Protein AF-A0A1G0GX48-F1 (afdb_monomer_lite)

Structure (mmCIF, N/CA/C/O backbone):
data_AF-A0A1G0GX48-F1
#
_entry.id   AF-A0A1G0GX48-F1
#
loop_
_atom_site.group_PDB
_atom_site.id
_atom_site.type_symbol
_atom_site.label_atom_id
_atom_site.label_alt_id
_atom_site.label_comp_id
_atom_site.label_asym_id
_atom_site.label_entity_id
_atom_site.label_seq_id
_atom_site.pdbx_PDB_ins_code
_atom_site.Cartn_x
_atom_site.Cartn_y
_atom_site.Cartn_z
_atom_site.occupancy
_atom_site.B_iso_or_equiv
_atom_site.auth_seq_id
_atom_site.auth_comp_id
_atom_site.auth_asym_id
_atom_site.auth_atom_id
_atom_site.pdbx_PDB_model_num
ATOM 1 N N . MET A 1 1 ? -25.605 58.629 -22.566 1.00 41.59 1 MET A N 1
ATOM 2 C CA . MET A 1 1 ? -24.468 57.708 -22.340 1.00 41.59 1 MET A CA 1
ATOM 3 C C . MET A 1 1 ? -24.915 56.647 -21.343 1.00 41.59 1 MET A C 1
ATOM 5 O O . MET A 1 1 ? -25.442 57.003 -20.300 1.00 41.59 1 MET A O 1
ATOM 9 N N . LYS A 1 2 ? -24.855 55.368 -21.739 1.00 45.06 2 LYS A N 1
ATOM 10 C CA . LYS A 1 2 ? -25.423 54.206 -21.033 1.00 45.06 2 LYS A CA 1
ATOM 11 C C . LYS A 1 2 ? -24.367 53.592 -20.104 1.00 45.06 2 LYS A C 1
ATOM 13 O O . LYS A 1 2 ? -23.428 52.985 -20.600 1.00 45.06 2 LYS A O 1
ATOM 18 N N . THR A 1 3 ? -24.532 53.701 -18.789 1.00 52.06 3 THR A N 1
ATOM 19 C CA . THR A 1 3 ? -23.648 53.060 -17.788 1.00 52.06 3 THR A CA 1
ATOM 20 C C . THR A 1 3 ? -24.446 52.389 -16.665 1.00 52.06 3 THR A C 1
ATOM 22 O O . THR A 1 3 ? -24.083 52.469 -15.500 1.00 52.06 3 THR A O 1
ATOM 25 N N . ALA A 1 4 ? -25.553 51.715 -16.992 1.00 47.84 4 ALA A N 1
ATOM 26 C CA . ALA A 1 4 ? -26.422 51.097 -15.980 1.00 47.84 4 ALA A CA 1
ATOM 27 C C . ALA A 1 4 ? -26.666 49.585 -16.169 1.00 47.84 4 ALA A C 1
ATOM 29 O O . ALA A 1 4 ? -27.584 49.035 -15.564 1.00 47.84 4 ALA A O 1
ATOM 30 N N . SER A 1 5 ? -25.868 48.883 -16.986 1.00 53.25 5 SER A N 1
ATOM 31 C CA . SER A 1 5 ? -26.144 47.472 -17.338 1.00 53.25 5 SER A CA 1
ATOM 32 C C . SER A 1 5 ? -24.976 46.498 -17.173 1.00 53.25 5 SER A C 1
ATOM 34 O O . SER A 1 5 ? -24.954 45.477 -17.846 1.00 53.25 5 SER A O 1
ATOM 36 N N . LEU A 1 6 ? -24.027 46.757 -16.268 1.00 51.28 6 LEU A N 1
ATOM 37 C CA . LEU A 1 6 ? -22.959 45.784 -15.965 1.00 51.28 6 LEU A CA 1
ATOM 38 C C . LEU A 1 6 ? -22.950 45.281 -14.514 1.00 51.28 6 LEU A C 1
ATOM 40 O O . LEU A 1 6 ? -22.329 44.263 -14.232 1.00 51.28 6 LEU A O 1
ATOM 44 N N . LEU A 1 7 ? -23.696 45.907 -13.596 1.00 49.38 7 LEU A N 1
ATOM 45 C CA . LEU A 1 7 ? -23.644 45.531 -12.175 1.00 49.38 7 LEU A CA 1
ATOM 46 C C . LEU A 1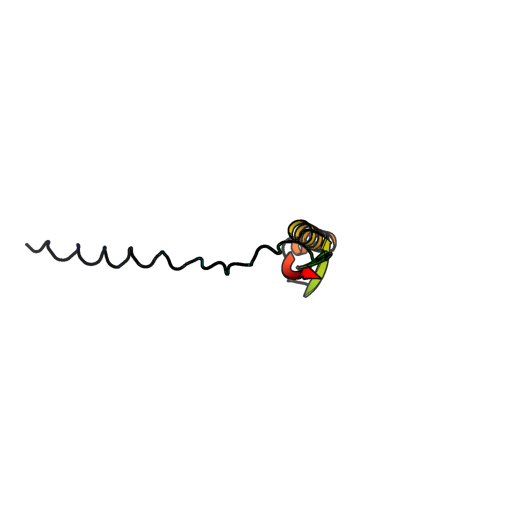 7 ? -24.508 44.311 -11.801 1.00 49.38 7 LEU A C 1
ATOM 48 O O . LEU A 1 7 ? -24.348 43.756 -10.719 1.00 49.38 7 LEU A O 1
ATOM 52 N N . LYS A 1 8 ? -25.430 43.878 -12.671 1.00 49.22 8 LYS A N 1
ATOM 53 C CA . LYS A 1 8 ? -26.367 42.782 -12.353 1.00 49.22 8 LYS A CA 1
ATOM 54 C C . LYS A 1 8 ? -25.824 41.382 -12.651 1.00 49.22 8 LYS A C 1
ATOM 56 O O . LYS A 1 8 ? -26.403 40.413 -12.181 1.00 49.22 8 LYS A O 1
ATOM 61 N N . ILE A 1 9 ? -24.720 41.264 -13.392 1.00 52.28 9 ILE A N 1
ATOM 62 C CA . ILE A 1 9 ? -24.177 39.956 -13.803 1.00 52.28 9 ILE A CA 1
ATOM 63 C C . ILE A 1 9 ? -23.164 39.416 -12.775 1.00 52.28 9 ILE A C 1
ATOM 65 O O . ILE A 1 9 ? -23.058 38.208 -12.596 1.00 52.28 9 ILE A O 1
ATOM 69 N N . SER A 1 10 ? -22.487 40.285 -12.014 1.00 49.25 10 SER A N 1
ATOM 70 C CA . SER A 1 10 ? -21.463 39.852 -11.044 1.00 49.25 10 SER A CA 1
ATOM 71 C C . SER A 1 10 ? -22.009 39.201 -9.768 1.00 49.25 10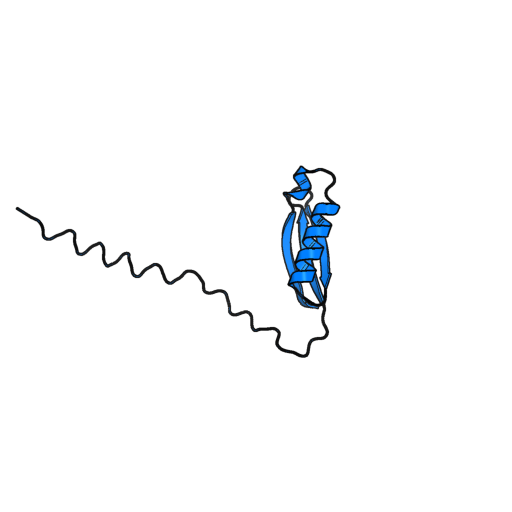 SER A C 1
ATOM 73 O O . SER A 1 10 ? -21.259 38.513 -9.082 1.00 49.25 10 SER A O 1
ATOM 75 N N . ILE A 1 11 ? -23.289 39.389 -9.433 1.00 52.47 11 ILE A N 1
ATOM 76 C CA . ILE A 1 11 ? -23.863 38.866 -8.178 1.00 52.47 11 ILE A CA 1
ATOM 77 C C . ILE A 1 11 ? -24.319 37.405 -8.328 1.00 52.47 11 ILE A C 1
ATOM 79 O O . ILE A 1 11 ? -24.266 36.645 -7.364 1.00 52.47 11 ILE A O 1
ATOM 83 N N . CYS A 1 12 ? -24.684 36.961 -9.535 1.00 48.62 12 CYS A N 1
ATOM 84 C CA . CYS A 1 12 ? -25.119 35.577 -9.754 1.00 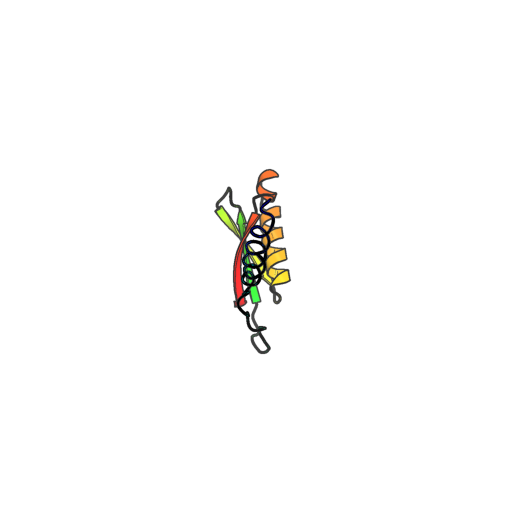48.62 12 CYS A CA 1
ATOM 85 C C . CYS A 1 12 ? -23.969 34.556 -9.748 1.00 48.62 12 CYS A C 1
ATOM 87 O O . CYS A 1 12 ? -24.214 33.386 -9.470 1.00 48.62 12 CYS A O 1
ATOM 89 N N . CYS A 1 13 ? -22.721 34.969 -9.992 1.00 49.34 13 CYS A N 1
ATOM 90 C CA . CYS A 1 13 ? -21.582 34.042 -10.031 1.00 49.34 13 CYS A CA 1
ATOM 91 C C . CYS A 1 13 ? -20.957 33.746 -8.656 1.00 49.34 13 CYS A C 1
ATOM 93 O O . CYS A 1 13 ? -20.198 32.789 -8.533 1.00 49.34 13 CYS A O 1
ATOM 95 N N . LEU A 1 14 ? -21.266 34.527 -7.614 1.00 50.31 14 LEU A N 1
ATOM 96 C CA . LEU A 1 14 ? -20.664 34.356 -6.281 1.00 50.31 14 LEU A CA 1
ATOM 97 C C . LEU A 1 14 ? -21.394 33.335 -5.390 1.00 50.31 14 LEU A C 1
ATOM 99 O O . LEU A 1 14 ? -20.832 32.893 -4.393 1.00 50.31 14 LEU A O 1
ATOM 103 N N . LEU A 1 15 ? -22.611 32.913 -5.754 1.00 51.06 15 LEU A N 1
ATOM 104 C CA . LEU A 1 15 ? -23.408 31.952 -4.973 1.00 51.06 15 LEU A CA 1
ATOM 105 C C . LEU A 1 15 ? -23.168 30.477 -5.350 1.00 51.06 15 LEU A C 1
ATOM 107 O O . LEU A 1 15 ? -23.673 29.589 -4.672 1.00 51.06 15 LEU A O 1
ATOM 111 N N . GLY A 1 16 ? -22.393 30.192 -6.402 1.00 49.75 16 GLY A N 1
ATOM 112 C CA . GLY A 1 16 ? -22.199 28.829 -6.918 1.00 49.75 16 GLY A CA 1
ATOM 113 C C . GLY A 1 16 ? -21.045 28.026 -6.303 1.00 49.75 16 GLY A C 1
ATOM 114 O O . GLY A 1 16 ? -20.867 26.867 -6.661 1.00 49.75 16 GLY A O 1
ATOM 115 N N . VAL A 1 17 ? -20.236 28.609 -5.410 1.00 52.34 17 VAL A N 1
ATOM 116 C CA . VAL A 1 17 ? -18.945 28.004 -5.005 1.00 52.34 17 VAL A CA 1
ATOM 117 C C . VAL A 1 17 ? -19.039 27.136 -3.735 1.00 52.34 17 VAL A C 1
ATOM 119 O O . VAL A 1 17 ? -18.081 26.458 -3.380 1.00 52.34 17 VAL A O 1
ATOM 122 N N . ILE A 1 18 ? -20.194 27.054 -3.065 1.00 53.09 18 ILE A N 1
ATOM 123 C CA . ILE A 1 18 ? -20.337 26.312 -1.790 1.00 53.09 18 ILE A CA 1
ATOM 124 C C . ILE A 1 18 ? -20.931 24.901 -1.992 1.00 53.09 18 ILE A C 1
ATOM 126 O O . ILE A 1 18 ? -21.691 24.410 -1.166 1.00 53.09 18 ILE A O 1
ATOM 130 N N . LEU A 1 19 ? -20.614 24.227 -3.102 1.00 52.62 19 LEU A N 1
ATOM 131 C CA . LEU A 1 19 ? -21.072 22.849 -3.365 1.00 52.62 19 LEU A CA 1
ATOM 132 C C . LEU A 1 19 ? -19.935 21.876 -3.697 1.00 52.62 19 LEU A C 1
ATOM 134 O O . LEU A 1 19 ? -20.156 20.859 -4.346 1.00 52.62 19 LEU A O 1
ATOM 138 N N . VAL A 1 20 ? -18.713 22.140 -3.232 1.00 56.31 20 VAL A N 1
ATOM 139 C CA . VAL A 1 20 ? -17.622 21.161 -3.342 1.00 56.31 20 VAL A CA 1
ATOM 140 C C . VAL A 1 20 ? -16.956 20.969 -1.991 1.00 56.31 20 VAL A C 1
ATOM 142 O O . VAL A 1 20 ? -15.916 21.547 -1.706 1.00 56.31 20 VAL A O 1
ATOM 145 N N . ALA A 1 21 ? -17.609 20.169 -1.152 1.00 54.66 21 ALA A N 1
ATOM 146 C CA . ALA A 1 21 ? -16.982 19.134 -0.327 1.00 54.66 21 ALA A CA 1
ATOM 147 C C . ALA A 1 21 ? -18.020 18.568 0.653 1.00 54.66 21 ALA A C 1
ATOM 149 O O . ALA A 1 21 ? -17.842 18.626 1.868 1.00 54.66 21 ALA A O 1
ATOM 150 N N . CYS A 1 22 ? -19.081 17.940 0.138 1.00 54.97 22 CYS A N 1
ATOM 151 C CA . CYS A 1 22 ? -19.632 16.801 0.867 1.00 54.97 22 CYS A CA 1
ATOM 152 C C . CYS A 1 22 ? -18.557 15.709 0.827 1.00 54.97 22 CYS A C 1
ATOM 154 O O . CYS A 1 22 ? -18.595 14.811 -0.006 1.00 54.97 22 CYS A O 1
ATOM 156 N N . LYS A 1 23 ? -17.548 15.812 1.700 1.00 58.66 23 LYS A N 1
ATOM 157 C CA . LYS A 1 23 ? -16.927 14.595 2.201 1.00 58.66 23 LYS A CA 1
ATOM 158 C C . LYS A 1 23 ? -18.066 13.872 2.893 1.00 58.66 23 LYS A C 1
ATOM 160 O O . LYS A 1 23 ? -18.604 14.404 3.863 1.00 58.66 23 LYS A O 1
ATOM 165 N N . GLU A 1 24 ? -18.486 12.740 2.336 1.00 58.09 24 GLU A N 1
ATOM 166 C CA . GLU A 1 24 ? -19.349 11.815 3.056 1.00 58.09 24 GLU A CA 1
ATOM 167 C C . GLU A 1 24 ? -18.794 11.700 4.473 1.00 58.09 24 GLU A C 1
ATOM 169 O O . GLU A 1 24 ? -17.594 11.486 4.672 1.00 58.09 24 GLU A O 1
ATOM 1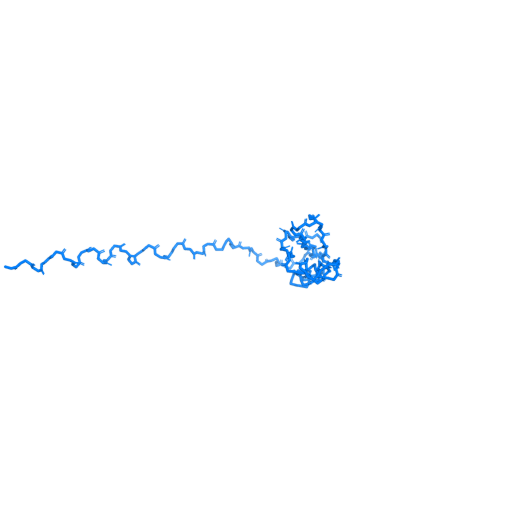74 N N . TYR A 1 25 ? -19.648 11.989 5.449 1.00 55.34 25 TYR A N 1
ATOM 175 C CA . TYR A 1 25 ? -19.320 11.808 6.847 1.00 55.34 25 TYR A CA 1
ATOM 176 C C . TYR A 1 25 ? -19.048 10.315 7.037 1.00 55.34 25 TYR A C 1
ATOM 178 O O . TYR A 1 25 ? -19.974 9.520 7.172 1.00 55.34 25 TYR A O 1
ATOM 186 N N . GLU A 1 26 ? -17.775 9.922 6.979 1.00 63.03 26 GLU A N 1
ATOM 187 C CA . GLU A 1 26 ? -17.338 8.626 7.474 1.00 63.03 26 GLU A CA 1
ATOM 188 C C . GLU A 1 26 ? -17.490 8.713 8.998 1.00 63.03 26 GLU A C 1
ATOM 190 O O . GLU A 1 26 ? -16.787 9.520 9.622 1.00 63.03 26 GLU A O 1
ATOM 195 N N . PRO A 1 27 ? -18.424 7.963 9.617 1.00 56.16 27 PRO A N 1
ATOM 196 C CA . PRO A 1 27 ? -18.517 7.955 11.064 1.00 56.16 27 PRO A CA 1
ATOM 197 C C . PRO A 1 27 ? -17.136 7.588 11.612 1.00 56.16 27 PRO A C 1
ATOM 199 O O . PRO A 1 27 ? -16.497 6.671 11.078 1.00 56.16 27 PRO A O 1
ATOM 202 N N . PRO A 1 28 ? -16.639 8.278 12.657 1.00 54.91 28 PRO A N 1
ATOM 203 C CA . PRO A 1 28 ? -15.464 7.787 13.351 1.00 54.91 28 PRO A CA 1
ATOM 204 C C . PRO A 1 28 ? -15.794 6.349 13.744 1.00 54.91 28 PRO A C 1
ATOM 206 O O . PRO A 1 28 ? -16.847 6.112 14.339 1.00 54.91 28 PRO A O 1
ATOM 209 N N . THR A 1 29 ? -14.952 5.389 13.353 1.00 61.38 29 THR A N 1
ATOM 210 C CA . THR A 1 29 ? -15.052 3.987 13.779 1.00 61.38 29 THR A CA 1
ATOM 211 C C . THR A 1 29 ? -14.806 3.958 15.286 1.00 61.38 29 THR A C 1
ATOM 213 O O . THR A 1 29 ? -13.704 3.713 15.774 1.00 61.38 29 THR A O 1
ATOM 216 N N . SER A 1 30 ? -15.836 4.371 16.011 1.00 51.72 30 SER A N 1
ATOM 217 C CA . SER A 1 30 ? -15.885 4.624 17.431 1.00 51.72 30 SER A CA 1
ATOM 218 C C . SER A 1 30 ? -16.018 3.273 18.096 1.00 51.72 30 SER A C 1
ATOM 220 O O . SER A 1 30 ? -17.115 2.733 18.135 1.00 51.72 30 SER A O 1
ATOM 222 N N . HIS A 1 31 ? -14.883 2.792 18.605 1.00 49.28 31 HIS A N 1
ATOM 223 C CA . HIS A 1 31 ? -14.751 1.932 19.779 1.00 49.28 31 HIS A CA 1
ATOM 224 C C . HIS A 1 31 ? -15.477 0.564 19.710 1.00 49.28 31 HIS A C 1
ATOM 226 O O . HIS A 1 31 ? -16.684 0.496 19.560 1.00 49.28 31 HIS A O 1
ATOM 232 N N . PHE A 1 32 ? -14.725 -0.533 19.902 1.00 47.72 32 PHE A N 1
ATOM 233 C CA . PHE A 1 32 ? -15.171 -1.946 20.022 1.00 47.72 32 PHE A CA 1
ATOM 234 C C . PHE A 1 32 ? -15.081 -2.873 18.795 1.00 47.72 32 PHE A C 1
ATOM 236 O O . PHE A 1 32 ? -15.642 -3.964 18.813 1.00 47.72 32 PHE A O 1
ATOM 243 N N . GLY A 1 33 ? -14.283 -2.536 17.781 1.00 53.47 33 GLY A N 1
ATOM 244 C CA . GLY A 1 33 ? -13.771 -3.535 16.835 1.00 53.47 33 GLY A CA 1
ATOM 245 C C . GLY A 1 33 ? -12.289 -3.795 17.089 1.00 53.47 33 GLY A C 1
ATOM 246 O O . GLY A 1 33 ? -11.469 -2.944 16.757 1.00 53.47 33 GLY A O 1
ATOM 247 N N . THR A 1 34 ? -11.914 -4.938 17.670 1.00 69.38 34 THR A N 1
ATOM 248 C CA . THR A 1 34 ? -10.531 -5.430 17.556 1.00 69.38 34 THR A CA 1
ATOM 249 C C . THR A 1 34 ? -10.339 -5.884 16.116 1.00 69.38 34 THR A C 1
ATOM 251 O O . THR A 1 34 ? -10.721 -6.997 15.766 1.00 69.38 34 THR A O 1
ATOM 254 N N . GLY A 1 35 ? -9.825 -4.996 15.274 1.00 76.81 35 GLY A N 1
ATOM 255 C CA . GLY A 1 35 ? -9.643 -5.259 13.856 1.00 76.81 35 GLY A CA 1
ATOM 256 C C . GLY A 1 35 ? -8.392 -4.581 13.323 1.00 76.81 35 GLY A C 1
ATOM 257 O O . GLY A 1 35 ? -7.837 -3.668 13.938 1.00 76.81 35 GLY A O 1
ATOM 258 N N . THR A 1 36 ? -7.939 -5.042 12.169 1.00 91.25 36 THR A N 1
ATOM 259 C CA . THR A 1 36 ? -6.778 -4.497 11.472 1.00 91.25 36 THR A CA 1
ATOM 260 C C . THR A 1 36 ? -7.223 -3.830 10.182 1.00 91.25 36 THR A C 1
ATOM 262 O O . THR A 1 36 ? -8.086 -4.310 9.445 1.00 91.25 36 THR A O 1
ATOM 265 N N . HIS A 1 37 ? -6.605 -2.701 9.873 1.00 93.00 37 HIS A N 1
ATOM 266 C CA . HIS A 1 37 ? -6.720 -2.087 8.565 1.00 93.00 37 HIS A CA 1
ATOM 267 C C . HIS A 1 37 ? -5.802 -2.824 7.600 1.00 93.00 37 HIS A C 1
ATOM 269 O O . HIS A 1 37 ? -4.600 -2.939 7.840 1.00 93.00 37 HIS A O 1
ATOM 275 N N . ARG A 1 38 ? -6.358 -3.284 6.481 1.00 95.00 38 ARG A N 1
ATOM 276 C CA . ARG A 1 38 ? -5.613 -3.836 5.353 1.00 95.00 38 ARG A CA 1
ATOM 277 C C . ARG A 1 38 ? -5.790 -2.918 4.153 1.00 95.00 38 ARG A C 1
ATOM 279 O O . ARG A 1 38 ? -6.843 -2.916 3.516 1.00 95.00 38 ARG A O 1
ATOM 286 N N . CYS A 1 39 ? -4.758 -2.133 3.868 1.00 95.94 39 CYS A N 1
ATOM 287 C CA . CYS A 1 39 ? -4.714 -1.230 2.724 1.00 95.94 39 CYS A CA 1
ATOM 288 C C . CYS A 1 39 ? -3.839 -1.803 1.606 1.00 95.94 39 CYS A C 1
ATOM 290 O O . CYS A 1 39 ? -2.924 -2.584 1.869 1.00 95.94 39 CYS A O 1
ATOM 292 N N . TYR A 1 40 ? -4.094 -1.389 0.367 1.00 96.31 40 TYR A N 1
ATOM 293 C CA . TYR A 1 40 ? -3.388 -1.869 -0.816 1.00 96.31 40 TYR A CA 1
ATOM 294 C C . TYR A 1 40 ? -2.931 -0.701 -1.682 1.00 96.31 40 TYR A C 1
ATOM 296 O O . TYR A 1 40 ? -3.686 0.238 -1.937 1.00 96.31 40 TYR A O 1
ATOM 304 N N . TYR A 1 41 ? -1.690 -0.788 -2.149 1.00 96.75 41 TYR A N 1
ATOM 305 C CA . TYR A 1 41 ? -1.178 0.039 -3.235 1.00 96.75 41 TYR A CA 1
ATOM 306 C C . TYR A 1 41 ? -1.008 -0.813 -4.481 1.00 96.75 41 TYR A C 1
ATOM 308 O O . TYR A 1 41 ? -0.554 -1.951 -4.378 1.00 96.75 41 TYR A O 1
ATOM 316 N N . GLN A 1 42 ? -1.346 -0.261 -5.636 1.00 96.44 42 GLN A N 1
ATOM 317 C CA . GLN A 1 42 ? -1.126 -0.890 -6.923 1.00 96.44 42 GLN A CA 1
ATOM 318 C C . GLN A 1 42 ? 0.051 -0.217 -7.624 1.00 96.44 42 GLN A C 1
ATOM 320 O O . GLN A 1 42 ? 0.165 1.007 -7.629 1.00 96.44 42 GLN A O 1
ATOM 325 N N . ASN A 1 43 ? 0.933 -1.014 -8.212 1.00 94.62 43 ASN A N 1
ATOM 326 C CA . ASN A 1 43 ? 1.857 -0.518 -9.217 1.00 94.62 43 ASN A CA 1
ATOM 327 C C . ASN A 1 43 ? 1.098 -0.411 -10.546 1.00 94.62 43 ASN A C 1
ATOM 329 O O . ASN A 1 43 ? 0.741 -1.430 -11.130 1.00 94.62 43 ASN A O 1
ATOM 333 N N . GLU A 1 44 ? 0.842 0.802 -11.025 1.00 92.75 44 GLU A N 1
ATOM 334 C CA . GLU A 1 44 ? 0.013 1.059 -12.213 1.00 92.75 44 GLU A CA 1
ATOM 335 C C . GLU A 1 44 ? 0.606 0.477 -13.498 1.00 92.75 44 GLU A C 1
ATOM 337 O O . GLU A 1 44 ? -0.126 0.162 -14.433 1.00 92.75 44 GLU A O 1
ATOM 342 N N . ARG A 1 45 ? 1.928 0.274 -13.539 1.00 90.44 45 ARG A N 1
ATOM 343 C CA . ARG A 1 45 ? 2.602 -0.298 -14.707 1.00 90.44 45 ARG A CA 1
ATOM 344 C C . ARG A 1 45 ? 2.532 -1.820 -14.731 1.00 90.44 45 ARG A C 1
ATOM 346 O O . ARG A 1 45 ? 2.369 -2.406 -15.797 1.00 90.44 45 ARG A O 1
ATOM 353 N N . THR A 1 46 ? 2.720 -2.469 -13.582 1.00 90.12 46 THR A N 1
ATOM 354 C CA . THR A 1 46 ? 2.762 -3.941 -13.492 1.00 90.12 46 THR A CA 1
ATOM 355 C C . THR A 1 46 ? 1.426 -4.557 -13.082 1.00 90.12 46 THR A C 1
ATOM 357 O O . THR A 1 46 ? 1.265 -5.772 -13.156 1.00 90.12 46 THR A O 1
ATOM 360 N N . GLY A 1 47 ? 0.481 -3.741 -12.615 1.00 90.56 47 GLY A N 1
ATOM 361 C CA . GLY A 1 47 ? -0.803 -4.166 -12.066 1.00 90.56 47 GLY A CA 1
ATOM 362 C C . GLY A 1 47 ? -0.711 -4.845 -10.695 1.00 90.56 47 GLY A C 1
ATOM 363 O O . GLY A 1 47 ? -1.739 -5.260 -10.165 1.00 90.56 47 GLY A O 1
ATOM 364 N N . GLN A 1 48 ? 0.485 -4.971 -10.109 1.00 92.69 48 GLN A N 1
ATOM 365 C CA . GLN A 1 48 ? 0.697 -5.711 -8.864 1.00 92.69 48 GLN A CA 1
ATOM 366 C C . GLN A 1 48 ? 0.177 -4.953 -7.642 1.00 92.69 48 GLN A C 1
ATOM 368 O O . GLN A 1 48 ? 0.406 -3.753 -7.503 1.00 92.69 48 GLN A O 1
ATOM 373 N N . PHE A 1 49 ? -0.469 -5.679 -6.726 1.00 94.38 49 PHE A N 1
ATOM 374 C CA . PHE A 1 49 ? -0.960 -5.143 -5.458 1.00 94.38 49 PHE A CA 1
ATOM 375 C C . PHE A 1 49 ? 0.001 -5.439 -4.307 1.00 94.38 49 PHE A C 1
ATOM 377 O O . PHE A 1 49 ? 0.484 -6.558 -4.138 1.00 94.38 49 PHE A O 1
ATOM 384 N N . HIS A 1 50 ? 0.203 -4.442 -3.454 1.00 95.88 50 HIS A N 1
ATOM 385 C CA . HIS A 1 50 ? 1.103 -4.490 -2.312 1.00 95.88 50 HIS A CA 1
ATOM 386 C C . HIS A 1 50 ? 0.337 -4.139 -1.032 1.00 95.88 50 HIS A C 1
ATOM 388 O O . HIS A 1 50 ? -0.101 -2.993 -0.876 1.00 95.88 50 HIS A O 1
ATOM 394 N N . PRO A 1 51 ? 0.142 -5.106 -0.118 1.00 94.94 51 PRO A N 1
ATOM 395 C CA . PRO A 1 51 ? -0.628 -4.881 1.091 1.00 94.94 51 PRO A CA 1
ATOM 396 C C . PRO A 1 51 ? 0.198 -4.193 2.185 1.00 94.94 51 PRO A C 1
ATOM 398 O O . PRO A 1 51 ? 1.411 -4.378 2.305 1.00 94.94 51 PRO A O 1
ATOM 401 N N . GLY A 1 52 ? -0.500 -3.455 3.039 1.00 95.88 52 GLY A N 1
ATOM 402 C CA . GLY A 1 52 ? -0.037 -3.005 4.345 1.00 95.88 52 GLY A CA 1
ATOM 403 C C . GLY A 1 52 ? -1.119 -3.285 5.377 1.00 95.88 52 GLY A C 1
ATOM 404 O O . GLY A 1 52 ? -2.287 -2.976 5.142 1.00 95.88 52 GLY A O 1
ATOM 405 N N . ILE A 1 53 ? -0.735 -3.909 6.490 1.00 93.69 53 ILE A N 1
ATOM 406 C CA . ILE A 1 53 ? -1.642 -4.324 7.565 1.00 93.69 53 ILE A CA 1
ATOM 407 C C . ILE A 1 53 ? -1.198 -3.640 8.854 1.00 93.69 53 ILE A C 1
ATOM 409 O O . ILE A 1 53 ? -0.022 -3.723 9.206 1.00 93.69 53 ILE A O 1
ATOM 413 N N . ALA A 1 54 ? -2.110 -2.943 9.527 1.00 93.31 54 ALA A N 1
ATOM 414 C CA . ALA A 1 54 ? -1.855 -2.329 10.827 1.00 93.31 54 ALA A CA 1
ATOM 415 C C . ALA A 1 54 ? -3.161 -2.005 11.558 1.00 93.31 54 ALA A C 1
ATOM 417 O O . ALA A 1 54 ? -4.200 -1.826 10.929 1.00 93.31 54 ALA A O 1
ATOM 418 N N . ASP A 1 55 ? -3.092 -1.822 12.873 1.00 90.69 55 ASP A N 1
ATOM 419 C CA . ASP A 1 55 ? -4.264 -1.468 13.687 1.00 90.69 55 ASP A CA 1
ATOM 420 C C . ASP A 1 55 ? -4.833 -0.089 13.314 1.00 90.69 55 ASP A C 1
ATOM 422 O O . ASP A 1 55 ? -6.040 0.131 13.370 1.00 90.69 55 ASP A O 1
ATOM 426 N N . LYS A 1 56 ? -3.979 0.835 12.850 1.00 90.56 56 LYS A N 1
ATOM 427 C CA . LYS A 1 56 ? -4.393 2.159 12.358 1.00 90.56 56 LYS A CA 1
ATOM 428 C C . LYS A 1 56 ? -4.327 2.246 10.837 1.00 90.56 56 LYS A C 1
ATOM 430 O O . LYS A 1 56 ? -3.329 1.839 10.231 1.00 90.56 56 LYS A O 1
ATOM 435 N N . LYS A 1 57 ? -5.348 2.862 10.232 1.00 91.00 57 LYS A N 1
ATOM 436 C CA . LYS A 1 57 ? -5.468 3.076 8.779 1.00 91.00 57 LYS A CA 1
ATOM 437 C C . LYS A 1 57 ? -4.230 3.760 8.206 1.00 91.00 57 LYS A C 1
ATOM 439 O O . LYS A 1 57 ? -3.689 3.312 7.201 1.00 91.00 57 LYS A O 1
ATOM 444 N N . GLU A 1 58 ? -3.722 4.797 8.865 1.00 94.25 58 GLU A N 1
ATOM 445 C CA . GLU A 1 58 ? -2.579 5.584 8.389 1.00 94.25 58 GLU A CA 1
ATOM 446 C C . GLU A 1 58 ? -1.298 4.748 8.328 1.00 94.25 58 GLU A C 1
ATOM 448 O O . GLU A 1 58 ? -0.489 4.903 7.408 1.00 94.25 58 GLU A O 1
ATOM 453 N N . TYR A 1 59 ? -1.113 3.841 9.291 1.00 95.38 59 TYR A N 1
ATOM 454 C CA . TYR A 1 59 ? 0.023 2.923 9.297 1.00 95.38 59 TYR A CA 1
ATOM 455 C C . TYR A 1 59 ? -0.126 1.854 8.219 1.00 95.38 59 TYR A C 1
ATOM 457 O O . TYR A 1 59 ? 0.833 1.607 7.490 1.00 95.38 59 TYR A O 1
ATOM 465 N N . ALA A 1 60 ? -1.326 1.300 8.040 1.00 95.19 60 ALA A N 1
ATOM 466 C CA . ALA A 1 60 ? -1.606 0.343 6.976 1.00 95.19 60 ALA A CA 1
ATOM 467 C C . ALA A 1 60 ? -1.360 0.959 5.583 1.00 95.19 60 ALA A C 1
ATOM 469 O O . ALA A 1 60 ? -0.676 0.355 4.756 1.00 95.19 60 ALA A O 1
ATOM 470 N N . VAL A 1 61 ? -1.805 2.201 5.348 1.00 96.75 61 VAL A N 1
ATOM 471 C CA . VAL A 1 61 ? -1.519 2.976 4.123 1.00 96.75 61 VAL A CA 1
ATOM 472 C C . VAL A 1 61 ? -0.016 3.184 3.941 1.00 96.75 61 VAL A C 1
ATOM 474 O O . VAL A 1 61 ? 0.526 2.924 2.863 1.00 96.75 61 VAL A O 1
ATOM 477 N N . ARG A 1 62 ? 0.685 3.640 4.987 1.00 97.00 62 ARG A N 1
ATOM 478 C CA . ARG A 1 62 ? 2.130 3.901 4.925 1.00 97.00 62 ARG A CA 1
ATOM 479 C C . ARG A 1 62 ? 2.916 2.630 4.611 1.00 97.00 62 ARG A C 1
ATOM 481 O O . ARG A 1 62 ? 3.840 2.682 3.796 1.00 97.00 62 ARG A O 1
ATOM 488 N N . TYR A 1 63 ? 2.553 1.508 5.227 1.00 97.12 63 TYR A N 1
ATOM 489 C CA . TYR A 1 63 ? 3.175 0.217 4.958 1.00 97.12 63 TYR A CA 1
ATOM 490 C C . TYR A 1 63 ? 2.898 -0.248 3.535 1.00 97.12 63 TYR A C 1
ATOM 492 O O . TYR A 1 63 ? 3.858 -0.526 2.825 1.00 97.12 63 TYR A O 1
ATOM 500 N N . ALA A 1 64 ? 1.647 -0.212 3.069 1.00 96.88 64 ALA A N 1
ATOM 501 C CA . ALA A 1 64 ? 1.289 -0.599 1.703 1.00 96.88 64 ALA A CA 1
ATOM 502 C C . ALA A 1 64 ? 2.084 0.199 0.653 1.00 96.88 64 ALA A C 1
ATOM 504 O O . ALA A 1 64 ? 2.716 -0.374 -0.238 1.00 96.88 64 ALA A O 1
ATOM 505 N N . ARG A 1 65 ? 2.149 1.528 0.820 1.00 96.31 65 ARG A N 1
ATOM 506 C CA . ARG A 1 65 ? 2.923 2.422 -0.054 1.00 96.31 65 ARG A CA 1
ATOM 507 C C . ARG A 1 65 ? 4.410 2.080 -0.051 1.00 96.31 65 ARG A C 1
ATOM 509 O O . ARG A 1 65 ? 5.043 2.047 -1.104 1.00 96.31 65 ARG A O 1
ATOM 516 N N . THR A 1 66 ? 4.976 1.858 1.133 1.00 95.94 66 THR A N 1
ATOM 517 C CA . THR A 1 66 ? 6.401 1.542 1.286 1.00 95.94 66 THR A CA 1
ATOM 518 C C . THR A 1 66 ? 6.728 0.192 0.659 1.00 95.94 66 THR A C 1
ATOM 520 O O . THR A 1 66 ? 7.734 0.082 -0.035 1.00 95.94 66 THR A O 1
ATOM 523 N N . THR A 1 67 ? 5.868 -0.809 0.845 1.00 95.94 67 THR A N 1
ATOM 524 C CA . THR A 1 67 ? 6.002 -2.130 0.225 1.00 95.94 67 THR A CA 1
ATOM 525 C C . THR A 1 67 ? 5.978 -2.023 -1.296 1.00 95.94 67 THR A C 1
ATOM 527 O O . THR A 1 67 ? 6.878 -2.556 -1.935 1.00 95.94 67 THR A O 1
ATOM 530 N N . CYS A 1 68 ? 5.038 -1.263 -1.874 1.00 95.62 68 CYS A N 1
ATOM 531 C CA . CYS A 1 68 ? 4.991 -1.029 -3.322 1.00 95.62 68 CYS A CA 1
ATOM 532 C C . CYS A 1 68 ? 6.296 -0.411 -3.844 1.00 95.62 68 CYS A C 1
ATOM 534 O O . CYS A 1 68 ? 6.934 -0.946 -4.748 1.00 95.62 68 CYS A O 1
ATOM 536 N N . LYS A 1 69 ? 6.769 0.662 -3.198 1.00 93.81 69 LYS A N 1
ATOM 537 C CA . LYS A 1 69 ? 8.015 1.339 -3.591 1.00 93.81 69 LYS A CA 1
ATOM 538 C C . LYS A 1 69 ? 9.270 0.485 -3.411 1.00 93.81 6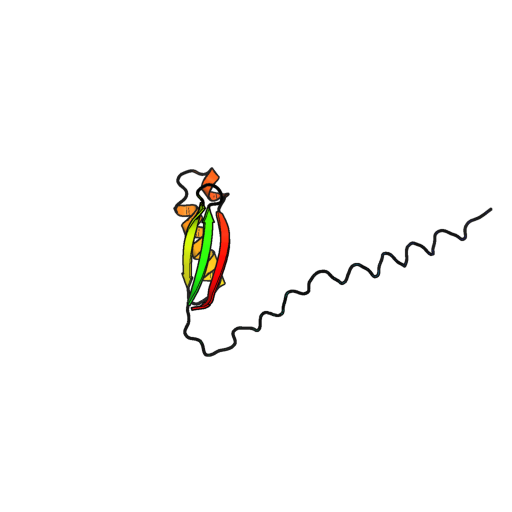9 LYS A C 1
ATOM 540 O O . LYS A 1 69 ? 10.244 0.691 -4.124 1.00 93.81 69 LYS A O 1
ATOM 545 N N . LYS A 1 70 ? 9.286 -0.430 -2.443 1.00 94.06 70 LYS A N 1
ATOM 546 C CA . LYS A 1 70 ? 10.421 -1.339 -2.217 1.00 94.06 70 LYS A CA 1
ATOM 547 C C . LYS A 1 70 ? 10.415 -2.532 -3.169 1.00 94.06 70 LYS A C 1
ATOM 549 O O . LYS A 1 70 ? 11.484 -3.021 -3.502 1.00 94.06 70 LYS A O 1
ATOM 554 N N . ALA A 1 71 ? 9.236 -2.984 -3.592 1.00 91.56 71 ALA A N 1
ATOM 555 C CA . ALA A 1 71 ? 9.079 -4.080 -4.546 1.00 91.56 71 ALA A CA 1
ATOM 556 C C . ALA A 1 71 ? 9.337 -3.657 -6.005 1.00 91.56 71 ALA A C 1
ATOM 558 O O . ALA A 1 71 ? 9.501 -4.509 -6.873 1.00 91.56 71 ALA A O 1
ATOM 559 N N . ALA A 1 72 ? 9.375 -2.351 -6.277 1.00 87.88 72 ALA A N 1
ATOM 560 C CA . ALA A 1 72 ? 9.705 -1.778 -7.574 1.00 87.88 72 ALA A CA 1
ATOM 561 C C . ALA A 1 72 ? 11.090 -2.234 -8.076 1.00 87.88 72 ALA A C 1
ATOM 563 O O . ALA A 1 72 ? 12.112 -1.924 -7.464 1.00 87.88 72 ALA A O 1
ATOM 564 N N . ALA A 1 73 ? 11.115 -2.922 -9.222 1.00 86.00 73 ALA A N 1
ATOM 565 C CA . ALA A 1 73 ? 12.349 -3.380 -9.866 1.00 86.00 73 ALA A CA 1
ATOM 566 C C . ALA A 1 73 ? 13.133 -2.233 -10.529 1.00 86.00 73 ALA A C 1
ATOM 568 O O . ALA A 1 73 ? 14.356 -2.288 -10.624 1.00 86.00 73 ALA A O 1
ATOM 569 N N . TYR A 1 74 ? 12.428 -1.188 -10.967 1.00 85.69 74 TYR A N 1
ATOM 570 C CA . TYR A 1 74 ? 13.002 -0.010 -11.613 1.00 85.69 74 TYR A CA 1
ATOM 571 C C . TYR A 1 74 ? 12.609 1.260 -10.859 1.00 85.69 74 TYR A C 1
ATOM 573 O O . TYR A 1 74 ? 11.530 1.332 -10.274 1.00 85.69 74 TYR A O 1
ATOM 581 N N . ASP A 1 75 ? 13.434 2.306 -10.917 1.00 82.81 75 ASP A N 1
ATOM 582 C CA . ASP A 1 75 ? 13.134 3.560 -10.210 1.00 82.81 75 ASP A CA 1
ATOM 583 C C . ASP A 1 75 ? 11.829 4.212 -10.676 1.00 82.81 75 ASP A C 1
ATOM 585 O O . ASP A 1 75 ? 11.058 4.693 -9.848 1.00 82.81 75 ASP A O 1
ATOM 589 N N . LYS A 1 76 ? 11.512 4.120 -11.973 1.00 80.31 76 LYS A N 1
ATOM 590 C CA . LYS A 1 76 ? 10.232 4.592 -12.523 1.00 80.31 76 LYS A CA 1
ATOM 591 C C . LYS A 1 76 ? 9.027 3.903 -11.876 1.00 80.31 76 LYS A C 1
ATOM 593 O O . LYS A 1 76 ? 7.975 4.509 -11.727 1.00 80.31 76 LYS A O 1
ATOM 598 N N . ASP A 1 77 ? 9.160 2.656 -11.435 1.00 80.25 77 ASP A N 1
ATOM 599 C CA . ASP A 1 77 ? 8.056 1.914 -10.815 1.00 80.25 77 ASP A CA 1
ATOM 600 C C . ASP A 1 77 ? 7.730 2.434 -9.414 1.00 80.25 77 ASP A C 1
ATOM 602 O O . ASP A 1 77 ? 6.594 2.321 -8.960 1.00 80.25 77 ASP A O 1
ATOM 606 N N . LYS A 1 78 ? 8.702 3.059 -8.738 1.00 85.44 78 LYS A N 1
ATOM 607 C CA . LYS A 1 78 ? 8.506 3.664 -7.412 1.00 85.44 78 LYS A CA 1
ATOM 608 C C . LYS A 1 78 ? 7.553 4.858 -7.459 1.00 85.44 78 LYS A C 1
ATOM 610 O O . LYS A 1 78 ? 6.935 5.193 -6.443 1.00 85.44 78 LYS A O 1
ATOM 615 N N . GLU A 1 79 ? 7.469 5.516 -8.612 1.00 89.06 79 GLU A N 1
ATOM 616 C CA . GLU A 1 79 ? 6.587 6.658 -8.857 1.00 89.06 79 GLU A CA 1
ATOM 617 C C . GLU A 1 79 ? 5.180 6.212 -9.267 1.00 89.06 79 GLU A C 1
ATOM 619 O O . GLU A 1 79 ? 4.212 6.879 -8.922 1.00 89.06 79 GLU A O 1
ATOM 624 N N . ASN A 1 80 ? 5.054 5.031 -9.878 1.00 92.31 80 ASN A N 1
ATOM 625 C CA . ASN A 1 80 ? 3.789 4.456 -10.351 1.00 92.31 80 ASN A CA 1
ATOM 626 C C . ASN A 1 80 ? 3.017 3.679 -9.266 1.00 92.31 80 ASN A C 1
ATOM 628 O O . ASN A 1 80 ? 2.250 2.775 -9.574 1.00 92.31 80 ASN A O 1
ATOM 632 N N . CYS A 1 81 ? 3.236 3.986 -7.988 1.00 93.25 81 CYS A N 1
ATOM 633 C CA . CYS A 1 81 ? 2.529 3.350 -6.875 1.00 93.25 81 CYS A CA 1
ATOM 634 C C . CYS A 1 81 ? 1.323 4.197 -6.446 1.00 93.25 81 CYS A C 1
ATOM 636 O O . CYS A 1 81 ? 1.496 5.184 -5.719 1.00 93.25 81 CYS A O 1
ATOM 638 N N . SER A 1 82 ? 0.113 3.775 -6.808 1.00 95.62 82 SER A N 1
ATOM 639 C CA . SER A 1 82 ? -1.142 4.443 -6.451 1.00 95.62 82 SER A CA 1
ATOM 640 C C . SER A 1 82 ? -1.930 3.685 -5.385 1.00 95.62 82 SER A C 1
ATOM 642 O O . SER A 1 82 ? -1.785 2.479 -5.193 1.00 95.62 82 SER A O 1
ATOM 644 N N . PHE A 1 83 ? -2.722 4.422 -4.608 1.00 95.38 83 PHE A N 1
ATOM 645 C CA . PHE A 1 83 ? -3.594 3.826 -3.600 1.00 95.38 83 PHE A CA 1
ATOM 646 C C . PHE A 1 83 ? -4.790 3.166 -4.292 1.00 95.38 83 PHE A C 1
ATOM 648 O O . PHE A 1 83 ? -5.471 3.829 -5.067 1.00 95.38 83 PHE A O 1
ATOM 655 N N . ALA A 1 84 ? -5.055 1.897 -3.982 1.00 95.38 84 ALA A N 1
ATOM 656 C CA . ALA A 1 84 ? -6.164 1.155 -4.575 1.00 95.38 84 ALA A CA 1
ATOM 657 C C . ALA A 1 84 ? -7.378 1.102 -3.640 1.00 95.38 84 ALA A C 1
ATOM 659 O O . ALA A 1 84 ? -8.446 1.610 -3.962 1.00 95.38 84 ALA A O 1
ATOM 660 N N . GLU A 1 85 ? -7.220 0.497 -2.462 1.00 94.56 85 GLU A N 1
ATOM 661 C CA . GLU A 1 85 ? -8.314 0.348 -1.502 1.00 94.56 85 GLU A CA 1
ATOM 662 C C . GLU A 1 85 ? -7.796 0.186 -0.068 1.00 94.56 85 GLU A C 1
ATOM 664 O O . GLU A 1 85 ? -6.630 -0.151 0.164 1.00 94.56 85 GLU A O 1
ATOM 669 N N . CYS A 1 86 ? -8.678 0.377 0.916 1.00 92.94 86 CYS A N 1
ATOM 670 C CA . CYS A 1 86 ? -8.410 -0.030 2.289 1.00 92.94 86 CYS A CA 1
ATOM 671 C C . CYS A 1 86 ? -9.662 -0.572 2.972 1.00 92.94 86 CYS A C 1
ATOM 673 O O . CYS A 1 86 ? -10.725 0.036 2.897 1.00 92.94 86 CYS A O 1
ATOM 675 N N . ARG A 1 87 ? -9.517 -1.714 3.648 1.00 91.75 87 ARG A N 1
ATOM 676 C CA . ARG A 1 87 ? -10.609 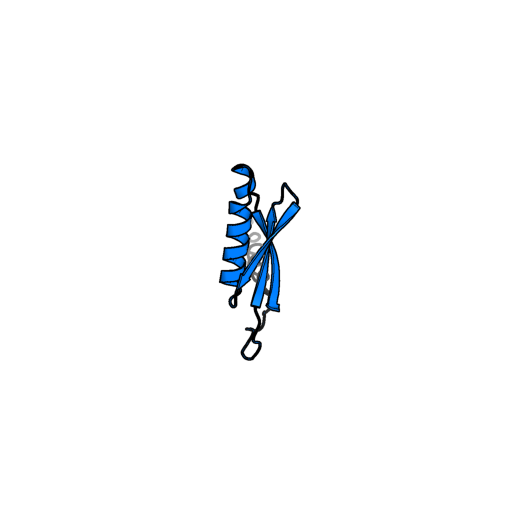-2.417 4.327 1.00 91.75 87 ARG A CA 1
ATOM 677 C C . ARG A 1 87 ? -10.269 -2.622 5.798 1.00 91.75 87 ARG A C 1
ATOM 679 O O . ARG A 1 87 ? -9.142 -3.000 6.112 1.00 91.75 87 ARG A O 1
ATOM 686 N N . PHE A 1 88 ? -11.241 -2.405 6.675 1.00 89.94 88 PHE A N 1
ATOM 687 C CA . PHE A 1 88 ? -11.161 -2.816 8.075 1.00 89.94 88 PHE A CA 1
ATOM 688 C C . PHE A 1 88 ? -11.627 -4.274 8.183 1.00 89.94 88 PHE A C 1
ATOM 690 O O . PHE A 1 88 ? -12.658 -4.623 7.603 1.00 89.94 88 PHE A O 1
ATOM 697 N N . LYS A 1 89 ? -10.836 -5.128 8.836 1.00 80.56 89 LYS A N 1
ATOM 698 C CA . LYS A 1 89 ? -11.131 -6.550 9.049 1.00 80.56 89 LYS A CA 1
ATOM 699 C C . LYS A 1 89 ? -11.026 -6.919 10.512 1.00 80.56 89 LYS A C 1
ATOM 701 O O . LYS A 1 89 ? -10.041 -6.469 11.136 1.00 80.56 89 LYS A O 1
#

Sequence (89 aa):
MKTASLLKISICCLLGVILVACKEYEPPTSHFGTGTHRCYYQNERTGQFHPGIADKKEYAVRYARTTCKKAAAYDKDKENCSFAECRFK

Foldseek 3Di:
DDDDPDPPPVVVVVPPPPPPDPPPPPDPPPDDDPWKKWWWKAQQVVRDIFIAIGNDNVRRVVRRLVRQLVPDPDNVSNVSIGTDDMDID

Secondary structure (DSSP, 8-state):
----SSTTTTTTTSSSSS-S----------S-----EEEEEEETTT--EEEEEESSHHHHHHHHHHHHHHH-SSHHHHHSEEEEEEEE-

pLDDT: mean 77.12, std 19.73, range [41.59, 97.12]

Radius of gyration: 22.94 Å; chains: 1; bounding box: 40×64×42 Å